Protein AF-A6J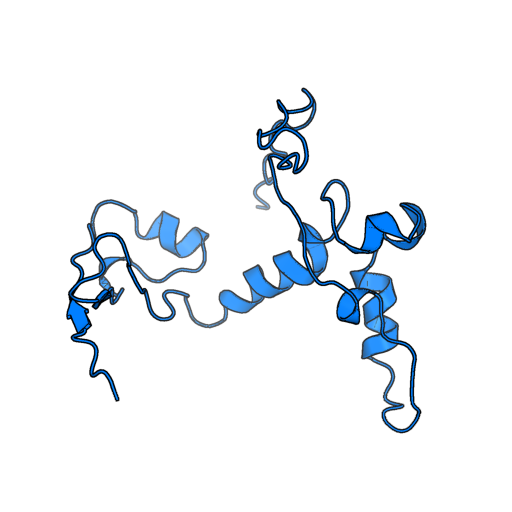EA7-F1 (afdb_monomer_lite)

Organism: Rattus norvegicus (NCBI:txid10116)

Sequence (144 aa):
MEDYIVVRFPLNVSSVTEHDTSRAGLQPVSKWQAYGLEGYPGFIFIPNPFLPGCQWHWIKQCLKLYSQKPNVCNLDKHMTKEETQGLWEQSKEFLRSKDKTKRRPRSLLERLRWVTLGYHYNWDSKSKSPLPVDFRVSEQKQVS

Secondary structure (DSSP, 8-state):
-----EEEPPP-TTSS-HHHHHHTTB--GGG---EEETT-TT--B----BPTTTHHHHHHIIIIITTSTTSEEGGGGTS-HHHHTTHHHHHHHHHH----SS-PPPPHHHH---EE-SS-EETTTTEEPPPPTT-S--------

Radius of gyration: 20.35 Å; chains: 1; bounding box: 51×42×51 Å

Structure (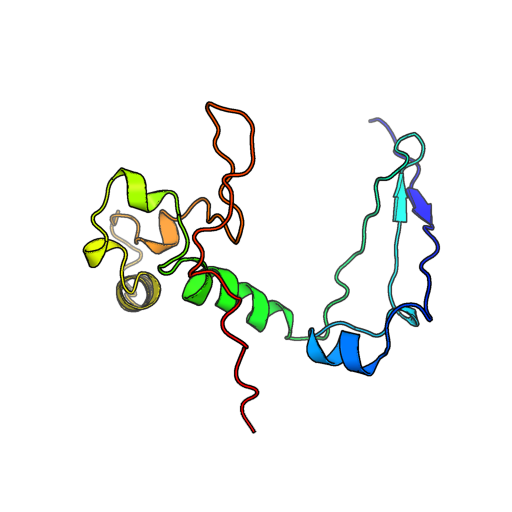mmCIF, N/CA/C/O backbone):
data_AF-A6JEA7-F1
#
_entry.id   AF-A6JEA7-F1
#
loop_
_atom_site.group_PDB
_atom_site.id
_atom_site.type_symbol
_atom_site.label_atom_id
_atom_site.label_alt_id
_atom_site.label_comp_id
_atom_site.label_asym_id
_atom_site.label_entity_id
_atom_site.label_seq_id
_atom_site.pdbx_PDB_ins_code
_atom_site.Cartn_x
_atom_site.Cartn_y
_atom_site.Cartn_z
_atom_site.occupancy
_atom_site.B_iso_or_equiv
_atom_site.auth_seq_id
_atom_site.auth_comp_id
_atom_site.auth_asym_id
_atom_site.auth_atom_id
_atom_site.pdbx_PDB_model_num
ATOM 1 N N . MET A 1 1 ? -15.173 3.128 -28.881 1.00 52.03 1 MET A N 1
ATOM 2 C CA . MET A 1 1 ? -14.302 2.634 -27.799 1.00 52.03 1 MET A CA 1
ATOM 3 C C . MET A 1 1 ? -12.923 3.125 -28.174 1.00 52.03 1 MET A C 1
ATOM 5 O O . MET A 1 1 ? -12.526 2.870 -29.300 1.00 52.03 1 MET A O 1
ATOM 9 N N . GLU A 1 2 ? -12.289 3.959 -27.354 1.00 70.50 2 GLU A N 1
ATOM 10 C CA . GLU A 1 2 ? -10.892 4.329 -27.601 1.00 70.50 2 GLU A CA 1
ATOM 11 C C . GLU A 1 2 ? -10.032 3.120 -27.242 1.00 70.50 2 GLU A C 1
ATOM 13 O O . GLU A 1 2 ? -10.024 2.684 -26.090 1.00 70.50 2 GLU A O 1
ATOM 18 N N . ASP A 1 3 ? -9.376 2.539 -28.243 1.00 81.69 3 ASP A N 1
ATOM 19 C CA . ASP A 1 3 ? -8.422 1.458 -28.037 1.00 81.69 3 ASP A CA 1
ATOM 20 C C . ASP A 1 3 ? -7.102 2.076 -27.573 1.00 81.69 3 ASP A C 1
ATOM 22 O O . ASP A 1 3 ? -6.408 2.758 -28.327 1.00 81.69 3 ASP A O 1
ATOM 26 N N . TYR A 1 4 ? -6.768 1.879 -26.299 1.00 84.75 4 TYR A N 1
ATOM 27 C CA . TYR A 1 4 ? -5.490 2.326 -25.758 1.00 84.75 4 TYR A CA 1
ATOM 28 C C . TYR A 1 4 ? -4.370 1.377 -26.186 1.00 84.75 4 TYR A C 1
ATOM 30 O O . TYR A 1 4 ? -4.460 0.162 -25.991 1.00 84.75 4 TYR A O 1
ATOM 38 N N . ILE A 1 5 ? -3.276 1.937 -26.703 1.00 93.50 5 ILE A N 1
ATOM 39 C CA . ILE A 1 5 ? -2.082 1.167 -27.055 1.00 93.50 5 ILE A CA 1
ATOM 40 C C . ILE A 1 5 ? -1.241 0.962 -25.791 1.00 93.50 5 ILE A C 1
ATOM 42 O O . ILE A 1 5 ? -0.700 1.902 -25.201 1.00 93.50 5 ILE A O 1
ATOM 46 N N . VAL A 1 6 ? -1.154 -0.297 -25.360 1.00 95.69 6 VAL A N 1
ATOM 47 C CA . VAL A 1 6 ? -0.359 -0.717 -24.202 1.00 95.69 6 VAL A CA 1
ATOM 48 C C . VAL A 1 6 ? 1.068 -1.010 -24.650 1.00 95.69 6 VAL A C 1
ATOM 50 O O . VAL A 1 6 ? 1.291 -1.848 -25.523 1.00 95.69 6 VAL A O 1
ATOM 53 N N . VAL A 1 7 ? 2.045 -0.366 -24.014 1.00 96.50 7 VAL A N 1
ATOM 54 C CA . VAL A 1 7 ? 3.472 -0.537 -24.325 1.00 96.50 7 VAL A CA 1
ATOM 55 C C . VAL A 1 7 ? 4.224 -1.157 -23.158 1.00 96.50 7 VAL A C 1
ATOM 57 O O . VAL A 1 7 ? 3.874 -0.964 -21.992 1.00 96.50 7 VAL A O 1
ATOM 60 N N . ARG A 1 8 ? 5.289 -1.909 -23.451 1.00 96.69 8 ARG A N 1
ATOM 61 C CA . ARG A 1 8 ? 6.144 -2.476 -22.408 1.00 96.69 8 ARG A CA 1
ATOM 62 C C . ARG A 1 8 ? 7.015 -1.391 -21.778 1.00 96.69 8 ARG A C 1
ATOM 64 O O . ARG A 1 8 ? 7.717 -0.684 -22.491 1.00 96.69 8 ARG A O 1
ATOM 71 N N . PHE A 1 9 ? 7.023 -1.312 -20.448 1.00 96.62 9 PHE A N 1
ATOM 72 C CA . PHE A 1 9 ? 7.894 -0.400 -19.711 1.00 96.62 9 PHE A CA 1
ATOM 73 C C . PHE A 1 9 ? 9.124 -1.151 -19.163 1.00 96.62 9 PHE A C 1
ATOM 75 O O . PHE A 1 9 ? 8.959 -2.111 -18.402 1.00 96.62 9 PHE A O 1
ATOM 82 N N . PRO A 1 10 ? 10.359 -0.766 -19.534 1.00 95.69 10 PRO A N 1
ATOM 83 C CA . PRO A 1 10 ? 11.568 -1.411 -19.033 1.00 95.69 10 PRO A CA 1
ATOM 84 C C . PRO A 1 10 ? 11.859 -0.987 -17.586 1.00 95.69 10 PRO A C 1
ATOM 86 O O . PRO A 1 10 ? 11.993 0.195 -17.282 1.00 95.69 10 PRO A O 1
ATOM 89 N N . LEU A 1 11 ? 11.982 -1.965 -16.686 1.00 95.44 11 LEU A N 1
ATOM 90 C CA . LEU A 1 11 ? 12.386 -1.741 -15.296 1.00 95.44 11 LEU A CA 1
ATOM 91 C C . LEU A 1 11 ? 13.900 -1.908 -15.136 1.00 95.44 11 LEU A C 1
ATOM 93 O O . LEU A 1 11 ? 14.519 -2.739 -15.801 1.00 95.44 11 LEU A O 1
ATOM 97 N N . ASN A 1 12 ? 14.487 -1.171 -14.192 1.00 94.38 12 ASN A N 1
ATOM 98 C CA . ASN A 1 12 ? 15.876 -1.374 -13.797 1.00 94.38 12 ASN A CA 1
ATOM 99 C C . ASN A 1 12 ? 15.979 -2.554 -12.815 1.00 94.38 12 ASN A C 1
ATOM 101 O O . ASN A 1 12 ? 15.786 -2.392 -11.609 1.00 94.38 12 ASN A O 1
ATOM 105 N N . VAL A 1 13 ? 16.284 -3.742 -13.339 1.00 92.06 13 VAL A N 1
ATOM 106 C CA . VAL A 1 13 ? 16.319 -5.001 -12.575 1.00 92.06 13 VAL A CA 1
ATOM 107 C C . VAL A 1 13 ? 17.370 -5.006 -11.459 1.00 92.06 13 VAL A C 1
ATOM 109 O O . VAL A 1 13 ? 17.144 -5.636 -10.432 1.00 92.06 13 VAL A O 1
ATOM 112 N N . SER A 1 14 ? 18.489 -4.293 -11.615 1.00 91.56 14 SER A N 1
ATOM 113 C CA . SER A 1 14 ? 19.563 -4.251 -10.612 1.00 91.56 14 SER A CA 1
ATOM 114 C C . SER A 1 14 ? 19.386 -3.152 -9.559 1.00 91.56 14 SER A C 1
ATOM 116 O O . SER A 1 14 ? 20.163 -3.095 -8.610 1.00 91.56 14 SER A O 1
ATOM 118 N N . SER A 1 15 ? 18.371 -2.290 -9.696 1.00 92.44 15 SER A N 1
ATOM 119 C CA . SER A 1 15 ? 18.147 -1.167 -8.770 1.00 92.44 15 SER A CA 1
ATOM 120 C C . SER A 1 15 ? 17.723 -1.581 -7.358 1.00 92.44 15 SER A C 1
ATOM 122 O O . SER A 1 15 ? 17.943 -0.824 -6.415 1.00 92.44 15 SER A O 1
ATOM 124 N N . VAL A 1 16 ? 17.121 -2.763 -7.202 1.00 93.81 16 VAL A N 1
ATOM 125 C CA . VAL A 1 16 ? 16.629 -3.280 -5.919 1.00 93.81 16 VAL A CA 1
ATOM 126 C C . VAL A 1 16 ? 17.086 -4.722 -5.766 1.00 93.81 16 VAL A C 1
ATOM 128 O O . VAL A 1 16 ? 16.915 -5.533 -6.675 1.00 93.81 16 VAL A O 1
ATOM 131 N N . THR A 1 17 ? 17.660 -5.051 -4.610 1.00 95.31 17 THR A N 1
ATOM 132 C CA . THR A 1 17 ? 18.152 -6.404 -4.338 1.00 95.31 17 THR A CA 1
ATOM 133 C C . THR A 1 17 ? 16.988 -7.375 -4.131 1.00 95.31 17 THR A C 1
ATOM 135 O O . THR A 1 17 ? 15.919 -6.999 -3.639 1.00 95.31 17 THR A O 1
ATOM 138 N N . GLU A 1 18 ? 17.193 -8.658 -4.445 1.00 94.25 18 GLU A N 1
ATOM 139 C CA . GLU A 1 18 ? 16.172 -9.681 -4.175 1.00 94.25 18 GLU A CA 1
ATOM 140 C C . GLU A 1 18 ? 15.828 -9.757 -2.681 1.00 94.25 18 GLU A C 1
ATOM 142 O O . GLU A 1 18 ? 14.661 -9.903 -2.314 1.00 94.25 18 GLU A O 1
ATOM 147 N N . HIS A 1 19 ? 16.826 -9.562 -1.817 1.00 94.94 19 HIS A N 1
ATOM 148 C CA . HIS A 1 19 ? 16.647 -9.499 -0.371 1.00 94.94 19 HIS A CA 1
ATOM 149 C C . HIS A 1 19 ? 15.653 -8.401 0.043 1.00 94.94 19 HIS A C 1
ATOM 151 O O . HIS A 1 19 ? 14.728 -8.668 0.813 1.00 94.94 19 HIS A O 1
ATOM 157 N N . ASP A 1 20 ? 15.778 -7.188 -0.500 1.00 95.56 20 ASP A N 1
ATOM 158 C CA . ASP A 1 20 ? 14.868 -6.085 -0.170 1.00 95.56 20 ASP A CA 1
ATOM 159 C C . ASP A 1 20 ? 13.459 -6.307 -0.723 1.00 95.56 20 ASP A C 1
ATOM 161 O O . ASP A 1 20 ? 12.478 -6.054 -0.018 1.00 95.56 20 ASP A O 1
ATOM 165 N N . THR A 1 21 ? 13.334 -6.862 -1.935 1.00 95.06 21 THR A N 1
ATOM 166 C CA . THR A 1 21 ? 12.016 -7.249 -2.467 1.00 95.06 21 THR A CA 1
ATOM 167 C C . THR A 1 21 ? 11.344 -8.302 -1.587 1.00 95.06 21 THR A C 1
ATOM 169 O O . THR A 1 21 ? 10.182 -8.138 -1.211 1.00 95.06 21 THR A O 1
ATOM 172 N N . SER A 1 22 ? 12.086 -9.325 -1.153 1.00 94.19 22 SER A N 1
ATOM 173 C CA . SER A 1 22 ? 11.576 -10.384 -0.282 1.00 94.19 22 SER A CA 1
ATOM 174 C C . SER A 1 22 ? 11.150 -9.844 1.083 1.00 94.19 22 SER A C 1
ATOM 176 O O . SER A 1 22 ? 10.094 -10.224 1.589 1.00 94.19 22 SER A O 1
ATOM 178 N N . ARG A 1 23 ? 11.911 -8.909 1.668 1.00 95.75 23 ARG A N 1
ATOM 179 C CA . ARG A 1 23 ? 11.545 -8.241 2.931 1.00 95.75 23 ARG A CA 1
ATOM 180 C C . ARG A 1 23 ? 10.224 -7.481 2.839 1.00 95.75 23 ARG A C 1
ATOM 182 O O . ARG A 1 23 ? 9.481 -7.444 3.816 1.00 95.75 23 ARG A O 1
ATOM 189 N N . ALA A 1 24 ? 9.911 -6.910 1.678 1.00 94.75 24 ALA A N 1
ATOM 190 C CA . ALA A 1 24 ? 8.633 -6.247 1.414 1.00 94.75 24 ALA A CA 1
ATOM 191 C C . ALA A 1 24 ? 7.509 -7.214 0.975 1.00 94.75 24 ALA A C 1
ATOM 193 O O . ALA A 1 24 ? 6.363 -6.793 0.783 1.00 94.75 24 ALA A O 1
ATOM 194 N N . GLY A 1 25 ? 7.805 -8.509 0.816 1.00 96.69 25 GLY A N 1
ATOM 195 C CA . GLY A 1 25 ? 6.856 -9.508 0.323 1.00 96.69 25 GLY A CA 1
ATOM 196 C C . GLY A 1 25 ? 6.592 -9.414 -1.183 1.00 96.69 25 GLY A C 1
ATOM 197 O O . GLY A 1 25 ? 5.487 -9.718 -1.637 1.00 96.69 25 GLY A O 1
ATOM 198 N N . LEU A 1 26 ? 7.577 -8.961 -1.956 1.00 97.56 26 LEU A N 1
ATOM 199 C CA . LEU A 1 26 ? 7.522 -8.780 -3.404 1.00 97.56 26 LEU A CA 1
ATOM 200 C C . LEU A 1 26 ? 8.379 -9.827 -4.125 1.00 97.56 26 LEU A C 1
ATOM 202 O O . LEU A 1 26 ? 9.364 -10.328 -3.586 1.00 97.56 26 LEU A O 1
ATOM 206 N N . GLN A 1 27 ? 8.003 -10.162 -5.357 1.00 97.56 27 GLN A N 1
ATOM 207 C CA . GLN A 1 27 ? 8.833 -10.965 -6.254 1.00 97.56 27 GLN A CA 1
ATOM 208 C C . GLN A 1 27 ? 10.103 -10.182 -6.644 1.00 97.56 27 GLN A C 1
ATOM 210 O O . GLN A 1 27 ? 10.073 -8.949 -6.621 1.00 97.56 27 GLN A O 1
ATOM 215 N N . PRO A 1 28 ? 11.187 -10.848 -7.077 1.00 96.88 28 PRO A N 1
ATOM 216 C CA . PRO A 1 28 ? 12.329 -10.168 -7.689 1.00 96.88 28 PRO A CA 1
ATOM 217 C C . PRO A 1 28 ? 11.903 -9.280 -8.865 1.00 96.88 28 PRO A C 1
ATOM 219 O O . PRO A 1 28 ? 11.061 -9.691 -9.669 1.00 96.88 28 PRO A O 1
ATOM 222 N N . VAL A 1 29 ? 12.514 -8.097 -9.008 1.00 97.00 29 VAL A N 1
ATOM 223 C CA . VAL A 1 29 ? 12.186 -7.125 -10.077 1.00 97.00 29 VAL A CA 1
ATOM 224 C C . VAL A 1 29 ? 12.330 -7.742 -11.474 1.00 97.00 29 VAL A C 1
ATOM 226 O O . VAL A 1 29 ? 11.573 -7.406 -12.381 1.00 97.00 29 VAL A O 1
ATOM 229 N N . SER A 1 30 ? 13.234 -8.713 -11.637 1.00 96.06 30 SER A N 1
ATOM 230 C CA . SER A 1 30 ? 13.422 -9.486 -12.875 1.00 96.06 30 SER A CA 1
ATOM 231 C C . SER A 1 30 ? 12.162 -10.223 -13.346 1.00 96.06 30 SER A C 1
ATOM 233 O O . SER A 1 30 ? 12.014 -10.478 -14.540 1.00 96.06 30 SER A O 1
ATOM 235 N N . LYS A 1 31 ? 11.242 -10.557 -12.433 1.00 96.75 31 LYS A N 1
ATOM 236 C CA . LYS A 1 31 ? 9.974 -11.236 -12.746 1.00 96.75 31 LYS A CA 1
ATOM 237 C C . LYS A 1 31 ? 8.834 -10.263 -13.033 1.00 96.75 31 LYS A C 1
ATOM 239 O O . LYS A 1 31 ? 7.806 -10.670 -13.579 1.00 96.75 31 LYS A O 1
ATOM 244 N N . TRP A 1 32 ? 8.992 -8.990 -12.676 1.00 97.44 32 TRP A N 1
ATOM 245 C CA . TRP A 1 32 ? 7.920 -8.012 -12.792 1.00 97.44 32 TRP A CA 1
ATOM 246 C C . TRP A 1 32 ? 7.613 -7.712 -14.250 1.00 97.44 32 TRP A C 1
ATOM 248 O O . TRP A 1 32 ? 8.477 -7.688 -15.127 1.00 97.44 32 TRP A O 1
ATOM 258 N N . GLN A 1 33 ? 6.337 -7.455 -14.493 1.00 97.12 33 GLN A N 1
ATOM 259 C CA . GLN A 1 33 ? 5.848 -6.996 -15.774 1.00 97.12 33 GLN A CA 1
ATOM 260 C C . GLN A 1 33 ? 5.392 -5.550 -15.587 1.00 97.12 33 GLN A C 1
ATOM 262 O O . GLN A 1 33 ? 4.539 -5.302 -14.748 1.00 97.12 33 GLN A O 1
ATOM 267 N N . ALA A 1 34 ? 5.973 -4.590 -16.303 1.00 97.94 34 ALA A N 1
ATOM 268 C CA . ALA A 1 34 ? 5.554 -3.193 -16.225 1.00 97.94 34 ALA A CA 1
ATOM 269 C C . ALA A 1 34 ? 5.101 -2.703 -17.595 1.00 97.94 34 ALA A C 1
ATOM 271 O O . ALA A 1 34 ? 5.679 -3.074 -18.620 1.00 97.94 34 ALA A O 1
ATOM 272 N N . TYR A 1 35 ? 4.064 -1.877 -17.602 1.00 97.81 35 TYR A N 1
ATOM 273 C CA . TYR A 1 35 ? 3.421 -1.388 -18.812 1.00 97.81 35 TYR A CA 1
ATOM 274 C C . TYR A 1 35 ? 3.170 0.113 -18.716 1.00 97.81 35 TYR A C 1
ATOM 276 O O . TYR A 1 35 ? 2.911 0.631 -17.632 1.00 97.81 35 TYR A O 1
ATOM 284 N N . GLY A 1 36 ? 3.236 0.794 -19.850 1.00 97.31 36 GLY A N 1
ATOM 285 C CA . GLY A 1 36 ? 2.784 2.170 -20.020 1.00 97.31 36 GLY A CA 1
ATOM 286 C C . GLY A 1 36 ? 1.624 2.234 -21.010 1.00 97.31 36 GLY A C 1
ATOM 287 O O . GLY A 1 36 ? 1.252 1.225 -21.616 1.00 97.31 36 GLY A O 1
ATOM 288 N N . LEU A 1 37 ? 1.080 3.432 -21.189 1.00 96.62 37 LEU A N 1
ATOM 289 C CA . LEU A 1 37 ? 0.080 3.723 -22.213 1.00 96.62 37 LEU A CA 1
ATOM 290 C C . LEU A 1 37 ? 0.640 4.774 -23.166 1.00 96.62 37 LEU A C 1
ATOM 292 O O . LEU A 1 37 ? 1.188 5.790 -22.725 1.00 96.62 37 LEU A O 1
ATOM 296 N N . GLU A 1 38 ? 0.510 4.533 -24.467 1.00 95.06 38 GLU A N 1
ATOM 297 C CA . GLU A 1 38 ? 0.870 5.531 -25.471 1.00 95.06 38 GLU A CA 1
ATOM 298 C C . GLU A 1 38 ? 0.020 6.797 -25.283 1.00 95.06 38 GLU A C 1
ATOM 300 O O . GLU A 1 38 ? -1.170 6.725 -24.986 1.00 95.06 38 GLU A O 1
ATOM 305 N N . GLY A 1 39 ? 0.654 7.969 -25.378 1.00 94.38 39 GLY A N 1
ATOM 306 C CA . GLY A 1 39 ? 0.019 9.256 -25.071 1.00 94.38 39 GLY A CA 1
ATOM 307 C C . GLY A 1 39 ? 0.007 9.647 -23.585 1.00 94.38 39 GLY A C 1
ATOM 308 O O . GLY A 1 39 ? -0.330 10.788 -23.277 1.00 94.38 39 GLY A O 1
ATOM 309 N N . TYR A 1 40 ? 0.440 8.771 -22.666 1.00 95.44 40 TYR A N 1
ATOM 310 C CA . TYR A 1 40 ? 0.463 9.035 -21.216 1.00 95.44 40 TYR A CA 1
ATOM 311 C C . TYR A 1 40 ? 1.868 8.854 -20.611 1.00 95.44 40 TYR A C 1
ATOM 313 O O . TYR A 1 40 ? 2.107 7.924 -19.831 1.00 95.44 40 TYR A O 1
ATOM 321 N N . PRO A 1 41 ? 2.832 9.733 -20.946 1.00 95.06 41 PRO A N 1
ATOM 322 C CA . PRO A 1 41 ? 4.178 9.651 -20.391 1.00 95.06 41 PRO A CA 1
ATOM 323 C C . PRO A 1 41 ? 4.151 9.801 -18.862 1.00 95.06 41 PRO A C 1
ATOM 325 O O . PRO A 1 41 ? 3.470 10.663 -18.312 1.00 95.06 41 PRO A O 1
ATOM 328 N N . GLY A 1 42 ? 4.908 8.947 -18.171 1.00 95.12 42 GLY A N 1
ATOM 329 C CA . GLY A 1 42 ? 4.967 8.907 -16.706 1.00 95.12 42 GLY A CA 1
ATOM 330 C C . GLY A 1 42 ? 3.937 7.984 -16.043 1.00 95.12 42 GLY A C 1
ATOM 331 O O . GLY A 1 42 ? 4.068 7.708 -14.851 1.00 95.12 42 GLY A O 1
ATOM 332 N N . PHE A 1 43 ? 2.958 7.451 -16.785 1.00 96.56 43 PHE A N 1
ATOM 333 C CA . PHE A 1 43 ? 2.076 6.399 -16.279 1.00 96.56 43 PHE A CA 1
ATOM 334 C C . PHE A 1 43 ? 2.758 5.028 -16.362 1.00 96.56 43 PHE A C 1
ATOM 336 O O . PHE A 1 43 ? 3.205 4.609 -17.430 1.00 96.56 43 PHE A O 1
ATOM 343 N N . ILE A 1 44 ? 2.810 4.318 -15.233 1.00 97.69 44 ILE A N 1
ATOM 344 C CA . ILE A 1 44 ? 3.368 2.967 -15.143 1.00 97.69 44 ILE A CA 1
ATOM 345 C C . ILE A 1 44 ? 2.373 2.084 -14.396 1.00 97.69 44 ILE A C 1
ATOM 347 O O . ILE A 1 44 ? 1.996 2.372 -13.259 1.00 97.69 44 ILE A O 1
ATOM 351 N N . PHE A 1 45 ? 1.987 0.978 -15.018 1.00 97.56 45 PHE A N 1
ATOM 352 C CA . PHE A 1 45 ? 1.164 -0.060 -14.423 1.00 97.56 45 PHE A CA 1
ATOM 353 C C . PHE A 1 45 ? 1.991 -1.323 -14.180 1.00 97.56 45 PHE A C 1
ATOM 355 O O . PHE A 1 45 ? 2.618 -1.855 -15.097 1.00 97.56 45 PHE A O 1
ATOM 362 N N . ILE A 1 46 ? 1.962 -1.821 -12.945 1.00 98.06 46 ILE A N 1
ATOM 363 C CA . ILE A 1 46 ? 2.642 -3.051 -12.529 1.00 98.06 46 ILE A CA 1
ATOM 364 C C . ILE A 1 46 ? 1.560 -4.012 -12.015 1.00 98.06 46 ILE A C 1
ATOM 366 O O . ILE A 1 46 ? 1.008 -3.773 -10.936 1.00 98.06 46 ILE A O 1
ATOM 370 N N . PRO A 1 47 ? 1.213 -5.084 -12.754 1.00 97.75 47 PRO A N 1
ATOM 371 C CA . PRO A 1 47 ? 0.335 -6.124 -12.245 1.00 97.75 47 PRO A CA 1
ATOM 372 C C . PRO A 1 47 ? 0.979 -6.802 -11.038 1.00 97.75 47 PRO A C 1
ATOM 374 O O . PRO A 1 47 ? 2.200 -6.899 -10.965 1.00 97.75 47 PRO A O 1
ATOM 377 N N . ASN A 1 48 ? 0.131 -7.282 -10.124 1.00 97.69 48 ASN A N 1
ATOM 378 C CA . ASN A 1 48 ? 0.478 -7.882 -8.833 1.00 97.69 48 ASN A CA 1
ATOM 379 C C . ASN A 1 48 ? 1.939 -8.391 -8.709 1.00 97.69 48 ASN A C 1
ATOM 381 O O . ASN A 1 48 ? 2.208 -9.542 -9.061 1.00 97.69 48 ASN A O 1
ATOM 385 N N . PRO A 1 49 ? 2.855 -7.575 -8.150 1.00 97.69 49 PRO A N 1
ATOM 386 C CA . PRO A 1 49 ? 4.248 -7.968 -7.953 1.00 97.69 49 PRO A CA 1
ATOM 387 C C . PRO A 1 49 ? 4.473 -8.711 -6.628 1.00 97.69 49 PRO A C 1
ATOM 389 O O . PRO A 1 49 ? 5.613 -9.009 -6.277 1.00 97.69 49 PRO A O 1
ATOM 392 N N . PHE A 1 50 ? 3.420 -8.976 -5.848 1.00 97.94 50 PHE A N 1
ATOM 393 C CA . PHE A 1 50 ? 3.555 -9.590 -4.532 1.00 97.94 50 PHE A CA 1
ATOM 394 C C . PHE A 1 50 ? 3.857 -11.085 -4.630 1.00 97.94 50 PHE A C 1
ATOM 396 O O . PHE A 1 50 ? 3.371 -11.804 -5.510 1.00 97.94 50 PHE A O 1
ATOM 403 N N . LEU A 1 51 ? 4.621 -11.576 -3.659 1.00 97.31 51 LEU A N 1
ATOM 404 C CA . LEU A 1 51 ? 4.711 -13.003 -3.391 1.00 97.31 51 LEU A CA 1
ATOM 405 C C . LEU A 1 51 ? 3.335 -13.535 -2.942 1.00 97.31 51 LEU A C 1
ATOM 407 O O . LEU A 1 51 ? 2.556 -12.801 -2.315 1.00 97.31 51 LEU A O 1
ATOM 411 N N . PRO A 1 52 ? 3.012 -14.807 -3.237 1.00 97.31 52 PRO A N 1
ATOM 412 C CA . PRO A 1 52 ? 1.761 -15.415 -2.800 1.00 97.31 52 PRO A CA 1
ATOM 413 C C . PRO A 1 52 ? 1.538 -15.250 -1.292 1.00 97.31 52 PRO A C 1
ATOM 415 O O . PRO A 1 52 ? 2.414 -15.534 -0.481 1.00 97.31 52 PRO A O 1
ATOM 418 N N . GLY A 1 53 ? 0.358 -14.758 -0.911 1.00 96.12 53 GLY A N 1
ATOM 419 C CA . GLY A 1 53 ? -0.021 -14.541 0.489 1.00 96.12 53 GLY A CA 1
ATOM 420 C C . GLY A 1 53 ? 0.500 -13.245 1.127 1.00 96.12 53 GLY A C 1
ATOM 421 O O . GLY A 1 53 ? -0.107 -12.772 2.088 1.00 96.12 53 GLY A O 1
ATOM 422 N N . CYS A 1 54 ? 1.534 -12.599 0.580 1.00 96.19 54 CYS A N 1
ATOM 423 C CA . CYS A 1 54 ? 2.120 -11.392 1.179 1.00 96.19 54 CYS A CA 1
ATOM 424 C C . CYS A 1 54 ? 1.199 -10.162 1.133 1.00 96.19 54 CYS A C 1
ATOM 426 O O . CYS A 1 54 ? 1.323 -9.278 1.978 1.00 96.19 54 CYS A O 1
ATOM 428 N N . GLN A 1 55 ? 0.211 -10.118 0.232 1.00 97.62 55 GLN A N 1
ATOM 429 C CA . GLN A 1 55 ? -0.803 -9.053 0.227 1.00 97.62 55 GLN A CA 1
ATOM 430 C C . GLN A 1 55 ? -1.594 -8.983 1.543 1.00 97.62 55 GLN A C 1
ATOM 432 O O . GLN A 1 55 ? -1.935 -7.891 1.999 1.00 97.62 55 GLN A O 1
ATOM 437 N N . TRP A 1 56 ? -1.844 -10.126 2.197 1.00 96.81 56 TRP A N 1
ATOM 438 C CA . TRP A 1 56 ? -2.580 -10.171 3.465 1.00 96.81 56 TRP A CA 1
ATOM 439 C C . TRP A 1 56 ? -1.879 -9.403 4.579 1.00 96.81 56 TRP A C 1
ATOM 441 O O . TRP A 1 56 ? -2.554 -8.829 5.435 1.00 96.81 56 TRP A O 1
ATOM 451 N N . HIS A 1 57 ? -0.543 -9.356 4.555 1.00 96.12 57 HIS A N 1
ATOM 452 C CA . HIS A 1 57 ? 0.222 -8.536 5.483 1.00 96.12 57 HIS A CA 1
ATOM 453 C C . HIS A 1 57 ? -0.185 -7.067 5.340 1.00 96.12 57 HIS A C 1
ATOM 455 O O . HIS A 1 57 ? -0.651 -6.466 6.305 1.00 96.12 57 HIS A O 1
ATOM 461 N N . TRP A 1 58 ? -0.087 -6.515 4.131 1.00 96.00 58 TRP A N 1
ATOM 462 C CA . TRP A 1 58 ? -0.381 -5.109 3.851 1.00 96.00 58 TRP A CA 1
ATOM 463 C C . TRP A 1 58 ? -1.853 -4.757 4.080 1.00 96.00 58 TRP A C 1
ATOM 465 O O . TRP A 1 58 ? -2.147 -3.738 4.700 1.00 96.00 58 TRP A O 1
ATOM 475 N N . ILE A 1 59 ? -2.779 -5.642 3.699 1.00 96.12 59 ILE A N 1
ATOM 476 C CA . ILE A 1 59 ? -4.212 -5.493 4.002 1.00 96.12 59 ILE A CA 1
ATOM 477 C C . ILE A 1 59 ? -4.432 -5.397 5.518 1.00 96.12 59 ILE A C 1
ATOM 479 O O . ILE A 1 59 ? -5.125 -4.496 5.997 1.00 96.12 59 ILE A O 1
ATOM 483 N N . LYS A 1 60 ? -3.813 -6.293 6.295 1.00 93.81 60 LYS A N 1
ATOM 484 C CA . LYS A 1 60 ? -3.900 -6.274 7.759 1.00 93.81 60 LYS A CA 1
ATOM 485 C C . LYS A 1 60 ? -3.302 -4.995 8.339 1.00 93.81 60 LYS A C 1
ATOM 487 O O . LYS A 1 60 ? -3.904 -4.440 9.255 1.00 93.81 60 LYS A O 1
ATOM 492 N N . GLN A 1 61 ? -2.169 -4.509 7.826 1.00 94.00 61 GLN A N 1
ATOM 493 C CA . GLN A 1 61 ? -1.596 -3.239 8.284 1.00 94.00 61 GLN A CA 1
ATOM 494 C C . GLN A 1 61 ? -2.566 -2.077 8.047 1.00 94.00 61 GLN A C 1
ATOM 496 O O . GLN A 1 61 ? -2.860 -1.345 8.990 1.00 94.00 61 GLN A O 1
ATOM 501 N N . CYS A 1 62 ? -3.144 -1.965 6.847 1.00 93.94 62 CYS A N 1
ATOM 502 C CA . CYS A 1 62 ? -4.102 -0.910 6.503 1.00 93.94 62 CYS A CA 1
ATOM 503 C C . CYS A 1 62 ? -5.340 -0.899 7.409 1.00 93.94 62 CYS A C 1
ATOM 505 O O . CYS A 1 62 ? -5.769 0.165 7.850 1.00 93.94 62 CYS A O 1
ATOM 507 N N . LEU A 1 63 ? -5.909 -2.073 7.695 1.00 91.88 63 LEU A N 1
ATOM 508 C CA . LEU A 1 63 ? -7.165 -2.186 8.446 1.00 91.88 63 LEU A CA 1
ATOM 509 C C . LEU A 1 63 ? -6.983 -2.191 9.965 1.00 91.88 63 LEU A C 1
ATOM 511 O O . LEU A 1 63 ? -7.903 -1.810 10.687 1.00 91.88 63 LEU A O 1
ATOM 515 N N . LYS A 1 64 ? -5.844 -2.689 10.461 1.00 91.06 64 LYS A N 1
ATOM 516 C CA . LYS A 1 64 ? -5.607 -2.860 11.898 1.00 91.06 64 LYS A CA 1
ATOM 517 C C . LYS A 1 64 ? -4.667 -1.817 12.474 1.00 91.06 64 LYS A C 1
ATOM 519 O O . LYS A 1 64 ? -4.959 -1.341 13.564 1.00 91.06 64 LYS A O 1
ATOM 524 N N . LEU A 1 65 ? -3.530 -1.546 11.831 1.00 91.06 65 LEU A N 1
ATOM 525 C CA . LEU A 1 65 ? -2.455 -0.735 12.412 1.00 91.06 65 LEU A CA 1
ATOM 526 C C . LEU A 1 65 ? -2.541 0.719 11.955 1.00 91.06 65 LEU A C 1
ATOM 528 O O . LEU A 1 65 ? -2.584 1.625 12.778 1.00 91.06 65 LEU A O 1
ATOM 532 N N . TYR A 1 66 ? -2.598 0.951 10.647 1.00 92.50 66 TYR A N 1
ATOM 533 C CA . TYR A 1 66 ? -2.547 2.294 10.074 1.00 92.50 66 TYR A CA 1
ATOM 534 C C . TYR A 1 66 ? -3.777 3.125 10.423 1.00 92.50 66 TYR A C 1
ATOM 536 O O . TYR A 1 66 ? -3.658 4.330 10.593 1.00 92.50 66 TYR A O 1
ATOM 544 N N . SER A 1 67 ? -4.930 2.494 10.630 1.00 89.88 67 SER A N 1
ATOM 545 C CA . SER A 1 67 ? -6.141 3.171 11.094 1.00 89.88 67 SER A CA 1
ATOM 546 C C . SER A 1 67 ? -6.095 3.626 12.559 1.00 89.88 67 SER A C 1
ATOM 548 O O . SER A 1 67 ? -7.042 4.265 13.007 1.00 89.88 67 SER A O 1
ATOM 550 N N . GLN A 1 68 ? -5.071 3.251 13.333 1.00 87.50 68 GLN A N 1
ATOM 551 C CA . GLN A 1 68 ? -4.946 3.633 14.741 1.00 87.50 68 GLN A CA 1
ATOM 552 C C . GLN A 1 68 ? -4.224 4.968 14.911 1.00 87.50 68 GLN A C 1
ATOM 554 O O . GLN A 1 68 ? -3.465 5.415 14.048 1.00 87.50 68 GLN A O 1
ATOM 559 N N . LYS A 1 69 ? -4.410 5.567 16.089 1.00 85.88 69 LYS A N 1
ATOM 560 C CA . LYS A 1 69 ? -3.610 6.706 16.537 1.00 85.88 69 LYS A CA 1
ATOM 561 C C . LYS A 1 69 ? -2.124 6.328 16.583 1.00 85.88 69 LYS A C 1
ATOM 563 O O . LYS A 1 69 ? -1.807 5.194 16.940 1.00 85.88 69 LYS A O 1
ATOM 568 N N . PRO A 1 70 ? -1.213 7.252 16.234 1.00 88.12 70 PRO A N 1
ATOM 569 C CA . PRO A 1 70 ? -1.423 8.691 16.014 1.00 88.12 70 PRO A CA 1
ATOM 570 C C . PRO A 1 70 ? -1.939 9.098 14.620 1.00 88.12 70 PRO A C 1
ATOM 572 O O . PRO A 1 70 ? -2.118 10.291 14.385 1.00 88.12 70 PRO A O 1
ATOM 575 N N . ASN A 1 71 ? -2.195 8.162 13.701 1.00 87.25 71 ASN A N 1
ATOM 576 C CA . ASN A 1 71 ? -2.666 8.519 12.362 1.00 87.25 71 ASN A CA 1
ATOM 577 C C . ASN A 1 71 ? -4.074 9.127 12.402 1.00 87.25 71 ASN A C 1
ATOM 579 O O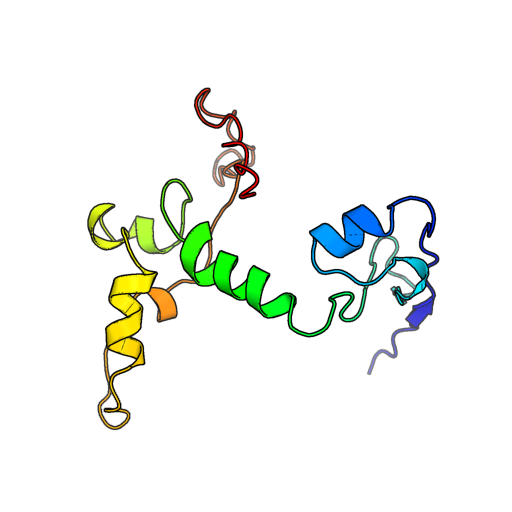 . ASN A 1 71 ? -4.901 8.795 13.258 1.00 87.25 71 ASN A O 1
ATOM 583 N N . VAL A 1 72 ? -4.336 10.016 11.444 1.00 86.38 72 VAL A N 1
ATOM 584 C CA . VAL A 1 72 ? -5.622 10.707 11.310 1.00 86.38 72 VAL A CA 1
ATOM 585 C C . VAL A 1 72 ? -6.479 9.989 10.276 1.00 86.38 72 VAL A C 1
ATOM 587 O O . VAL A 1 72 ? -6.004 9.645 9.191 1.00 86.38 72 VAL A O 1
ATOM 590 N N . CYS A 1 73 ? -7.749 9.778 10.598 1.00 89.19 73 CYS A N 1
ATOM 591 C CA . CYS A 1 73 ? -8.732 9.162 9.716 1.00 89.19 73 CYS A CA 1
ATOM 592 C C . CYS A 1 73 ? -10.046 9.951 9.691 1.00 89.19 73 CYS A C 1
ATOM 594 O O . CYS A 1 73 ? -10.274 10.863 10.486 1.00 89.19 73 CYS A O 1
ATOM 596 N N . ASN A 1 74 ? -10.956 9.584 8.788 1.00 90.06 74 ASN A N 1
ATOM 597 C CA . ASN A 1 74 ? -12.241 10.275 8.643 1.00 90.06 74 ASN A CA 1
ATOM 598 C C . ASN A 1 74 ? -13.147 10.209 9.881 1.00 90.06 74 ASN A C 1
ATOM 600 O O . ASN A 1 74 ? -14.031 11.052 10.024 1.00 90.06 74 ASN A O 1
ATOM 604 N N . LEU A 1 75 ? -12.966 9.206 10.741 1.00 90.00 75 LEU A N 1
ATOM 605 C CA . LEU A 1 75 ? -13.793 9.017 11.935 1.00 90.00 75 LEU A CA 1
ATOM 606 C C . LEU A 1 75 ? -13.486 10.063 13.013 1.00 90.00 75 LEU A C 1
ATOM 608 O O . LEU A 1 75 ? -14.381 10.452 13.755 1.00 90.00 75 LEU A O 1
ATOM 612 N N . ASP A 1 76 ? -12.271 10.608 13.007 1.00 86.88 76 ASP A N 1
ATOM 613 C CA . ASP A 1 76 ? -11.779 11.579 13.991 1.00 86.88 76 ASP A CA 1
ATOM 614 C C . ASP A 1 76 ? -12.541 12.907 13.983 1.00 86.88 76 ASP A C 1
ATOM 616 O O . ASP A 1 76 ? -12.474 13.670 14.940 1.00 86.88 76 ASP A O 1
ATOM 620 N N . LYS A 1 77 ? -13.262 13.201 12.896 1.00 83.75 77 LYS A N 1
ATOM 621 C CA . LYS A 1 77 ? -14.080 14.415 12.771 1.00 83.75 77 LYS A CA 1
ATOM 622 C C . LYS A 1 77 ? -15.362 14.370 13.600 1.00 83.75 77 LYS A C 1
ATOM 624 O O . LYS A 1 77 ? -15.948 15.415 13.859 1.00 83.75 77 LYS A O 1
ATOM 629 N N . HIS A 1 78 ? -15.835 13.173 13.939 1.00 79.38 78 HIS A N 1
ATOM 630 C CA . HIS A 1 78 ? -17.160 12.967 14.528 1.00 79.38 78 HIS A CA 1
ATOM 631 C C . HIS A 1 78 ? -17.143 12.040 15.747 1.00 79.38 78 HIS A C 1
ATOM 633 O O . HIS A 1 78 ? -18.207 11.727 16.269 1.00 79.38 78 HIS A O 1
ATOM 639 N N . MET A 1 79 ? -15.966 11.567 16.158 1.00 84.06 79 MET A N 1
ATOM 640 C CA . MET A 1 79 ? -15.777 10.633 17.264 1.00 84.06 79 MET A CA 1
ATOM 641 C C . MET A 1 79 ? -14.614 11.093 18.129 1.00 84.06 79 MET A C 1
ATOM 643 O O . MET A 1 79 ? -13.666 11.708 17.629 1.00 84.06 79 MET A O 1
ATOM 647 N N . THR A 1 80 ? -14.661 10.771 19.416 1.00 80.38 80 THR A N 1
ATOM 648 C CA . THR A 1 80 ? -13.550 11.063 20.320 1.00 80.38 80 THR A CA 1
ATOM 649 C C . THR A 1 80 ? -12.360 10.133 20.055 1.00 80.38 80 THR A C 1
ATOM 651 O O . THR A 1 80 ? -12.439 9.130 19.329 1.00 80.38 80 THR A O 1
ATOM 654 N N . LYS A 1 81 ? -11.198 10.468 20.628 1.00 75.25 81 LYS A N 1
ATOM 655 C CA . LYS A 1 81 ? -9.998 9.625 20.500 1.00 75.25 81 LYS A CA 1
ATOM 656 C C . LYS A 1 81 ? -10.208 8.262 21.155 1.00 75.25 81 LYS A C 1
ATOM 658 O O . LYS A 1 81 ? -9.704 7.267 20.651 1.00 75.25 81 LYS A O 1
ATOM 663 N N . GLU A 1 82 ? -10.979 8.216 22.230 1.00 75.00 82 GLU A N 1
ATOM 664 C CA . GLU A 1 82 ? -11.296 7.015 22.997 1.00 75.00 82 GLU A CA 1
ATOM 665 C C . GLU A 1 82 ? -12.205 6.080 22.191 1.00 75.00 82 GLU A C 1
ATOM 667 O O . GLU A 1 82 ? -11.963 4.877 22.146 1.00 75.00 82 GLU A O 1
ATOM 672 N N . GLU A 1 83 ? -13.190 6.631 21.476 1.00 73.81 83 GLU A N 1
ATOM 673 C CA . GLU A 1 83 ? -14.089 5.864 20.604 1.00 73.81 83 GLU A CA 1
ATOM 674 C C . GLU A 1 83 ? -13.363 5.276 19.386 1.00 73.81 83 GLU A C 1
ATOM 676 O O . GLU A 1 83 ? -13.667 4.167 18.943 1.00 73.81 83 GLU A O 1
ATOM 681 N N . THR A 1 84 ? -12.377 6.000 18.851 1.00 74.25 84 THR A N 1
ATOM 682 C CA . THR A 1 84 ? -11.570 5.553 17.701 1.00 74.25 84 THR A CA 1
ATOM 683 C C . THR A 1 84 ? -10.396 4.653 18.098 1.00 74.25 84 THR A C 1
ATOM 685 O O . THR A 1 84 ? -9.821 3.967 17.242 1.00 74.25 84 THR A O 1
ATOM 688 N N . GLN A 1 85 ? -10.063 4.581 19.389 1.00 74.19 85 GLN A N 1
ATOM 689 C CA . GLN A 1 85 ? -9.026 3.697 19.907 1.00 74.19 85 GLN A CA 1
ATOM 690 C C . GLN A 1 85 ? -9.482 2.232 19.825 1.00 74.19 85 GLN A C 1
ATOM 692 O O . GLN A 1 85 ? -10.560 1.851 20.273 1.00 74.19 85 GLN A O 1
ATOM 697 N N . GLY A 1 86 ? -8.649 1.367 19.241 1.00 76.00 86 GLY A N 1
ATOM 698 C CA . GLY A 1 86 ? -8.978 -0.060 19.139 1.00 76.00 86 GLY A CA 1
ATOM 699 C C . GLY A 1 86 ? -10.089 -0.386 18.131 1.00 76.00 86 GLY A C 1
ATOM 700 O O . GLY A 1 86 ? -10.763 -1.404 18.282 1.00 76.00 86 GLY A O 1
ATOM 701 N N . LEU A 1 87 ? -10.246 0.423 17.074 1.00 82.75 87 LEU A N 1
ATOM 702 C CA . LEU A 1 87 ? -11.211 0.243 15.973 1.00 82.75 87 LEU A CA 1
ATOM 703 C C . LEU A 1 87 ? -11.340 -1.211 15.486 1.00 82.75 87 LEU A C 1
ATOM 705 O O . LEU A 1 87 ? -12.447 -1.716 15.280 1.00 82.75 87 LEU A O 1
ATOM 709 N N . TRP A 1 88 ? -10.205 -1.896 15.321 1.00 84.44 88 TRP A N 1
ATOM 710 C CA . TRP A 1 88 ? -10.161 -3.298 14.905 1.00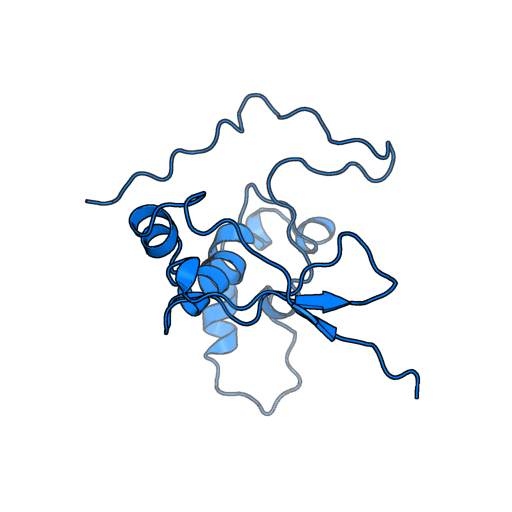 84.44 88 TRP A CA 1
ATOM 711 C C . TRP A 1 88 ? -10.785 -4.242 15.938 1.00 84.44 88 TRP A C 1
ATOM 713 O O . TRP A 1 88 ? -11.556 -5.126 15.576 1.00 84.44 88 TRP A O 1
ATOM 723 N N . GLU A 1 89 ? -10.470 -4.063 17.220 1.00 84.69 89 GLU A N 1
ATOM 724 C CA . GLU A 1 89 ? -10.983 -4.898 18.311 1.00 84.69 89 GLU A CA 1
ATOM 725 C C . GLU A 1 89 ? -12.496 -4.735 18.460 1.00 84.69 89 GLU A C 1
ATOM 727 O O . GLU A 1 89 ? -13.217 -5.732 18.464 1.00 84.69 89 GLU A O 1
ATOM 732 N N . GLN A 1 90 ? -12.980 -3.490 18.438 1.00 79.62 90 GLN A N 1
ATOM 733 C CA . GLN A 1 90 ? -14.411 -3.181 18.473 1.00 79.62 90 GLN A CA 1
ATOM 734 C C . GLN A 1 90 ? -15.157 -3.768 17.263 1.00 79.62 90 GLN A C 1
ATOM 736 O O . GLN A 1 90 ? -16.272 -4.276 17.382 1.00 79.62 90 GLN A O 1
ATOM 741 N N . SER A 1 91 ? -14.529 -3.744 16.082 1.00 84.62 91 SER A N 1
ATOM 742 C CA . SER A 1 91 ? -15.146 -4.258 14.855 1.00 84.62 91 SER A CA 1
ATOM 743 C C . SER A 1 91 ? -15.083 -5.784 14.745 1.00 84.62 91 SER A C 1
ATOM 745 O O . SER A 1 91 ? -15.946 -6.371 14.098 1.00 84.62 91 SER A O 1
ATOM 747 N N . LYS A 1 92 ? -14.109 -6.462 15.372 1.00 83.81 92 LYS A N 1
ATOM 748 C CA . LYS A 1 92 ? -13.978 -7.931 15.306 1.00 83.81 92 LYS A CA 1
ATOM 749 C C . LYS A 1 92 ? -15.218 -8.644 15.822 1.00 83.81 92 LYS A C 1
ATOM 751 O O . LYS A 1 92 ? -15.685 -9.572 15.168 1.00 83.81 92 LYS A O 1
ATOM 756 N N . GLU A 1 93 ? -15.733 -8.223 16.972 1.00 78.12 93 GLU A N 1
ATOM 757 C CA . GLU A 1 93 ? -16.917 -8.849 17.566 1.00 78.12 93 GLU A CA 1
ATOM 758 C C . GLU A 1 93 ? -18.151 -8.611 16.690 1.00 78.12 93 GLU A C 1
ATOM 760 O O . GLU A 1 93 ? -18.898 -9.533 16.359 1.00 78.12 93 GLU A O 1
ATOM 765 N N . PHE A 1 94 ? -18.276 -7.388 16.173 1.00 76.56 94 PHE A N 1
ATOM 766 C CA . PHE A 1 94 ? -19.347 -7.009 15.259 1.00 76.56 94 PHE A CA 1
ATOM 767 C C . PHE A 1 94 ? -19.338 -7.811 13.943 1.00 76.56 94 PHE A C 1
ATOM 769 O O . PHE A 1 94 ? -20.389 -8.194 13.419 1.00 76.56 94 PHE A O 1
ATOM 776 N N . LEU A 1 95 ? -18.148 -8.101 13.408 1.00 71.31 95 LEU A N 1
ATOM 777 C CA . LEU A 1 95 ? -17.959 -8.887 12.185 1.00 71.31 95 LEU A CA 1
ATOM 778 C C . LEU A 1 95 ? -18.133 -10.397 12.405 1.00 71.31 95 LEU A C 1
ATOM 780 O O . LEU A 1 95 ? -18.496 -11.101 11.464 1.00 71.31 95 LEU A O 1
ATOM 784 N N . ARG A 1 96 ? -17.894 -10.901 13.621 1.00 76.19 96 ARG A N 1
ATOM 785 C CA . ARG A 1 96 ? -18.083 -12.317 13.984 1.00 76.19 96 ARG A CA 1
ATOM 786 C C . ARG A 1 96 ? -19.543 -12.692 14.212 1.00 76.19 96 ARG A C 1
ATOM 788 O O . ARG A 1 96 ? -19.892 -13.861 14.042 1.00 76.19 96 ARG A O 1
ATOM 795 N N . SER A 1 97 ? -20.388 -11.726 14.570 1.00 72.94 97 SER A N 1
ATOM 796 C CA . SER A 1 97 ? -21.822 -11.958 14.734 1.00 72.94 97 SER A CA 1
ATOM 797 C C . SER A 1 97 ? -22.448 -12.506 13.443 1.00 72.94 97 SER A C 1
ATOM 799 O O . SER A 1 97 ? -22.350 -11.900 12.374 1.00 72.94 97 SER A O 1
ATOM 801 N N . LYS A 1 98 ? -23.099 -13.674 13.550 1.00 66.06 98 LYS A N 1
ATOM 802 C CA . LYS A 1 98 ? -23.760 -14.377 12.436 1.00 66.06 98 LYS A CA 1
ATOM 803 C C . LYS A 1 98 ? -25.131 -13.801 12.071 1.00 66.06 98 LYS A C 1
ATOM 805 O O . LYS A 1 98 ? -25.739 -14.280 11.114 1.00 66.06 98 LYS A O 1
ATOM 810 N N . ASP A 1 99 ? -25.614 -12.796 12.799 1.00 68.25 99 ASP A N 1
ATOM 811 C CA . ASP A 1 99 ? -26.917 -12.181 12.545 1.00 68.25 99 ASP A CA 1
ATOM 812 C C . ASP A 1 99 ? -26.838 -11.268 11.306 1.00 68.25 99 ASP A C 1
ATOM 814 O O . ASP A 1 99 ? -26.587 -10.063 11.379 1.00 68.25 99 ASP A O 1
ATOM 818 N N . LYS A 1 100 ? -26.968 -11.890 10.128 1.00 58.28 100 LYS A N 1
ATOM 819 C CA . LYS A 1 100 ? -26.971 -11.239 8.805 1.00 58.28 100 LYS A CA 1
ATOM 820 C C . LYS A 1 100 ? -28.351 -10.698 8.416 1.00 58.28 100 LYS A C 1
ATOM 822 O O . LYS A 1 100 ? -28.484 -10.051 7.382 1.00 58.28 100 LYS A O 1
ATOM 827 N N . THR A 1 101 ? -29.372 -10.999 9.216 1.00 57.69 101 THR A N 1
ATOM 828 C CA . THR A 1 101 ? -30.791 -10.845 8.870 1.00 57.69 101 THR A CA 1
ATOM 829 C C . THR A 1 101 ? -31.415 -9.527 9.317 1.00 57.69 101 THR A C 1
ATOM 831 O O . THR A 1 101 ? -32.456 -9.143 8.789 1.00 57.69 101 THR A O 1
ATOM 834 N N . LYS A 1 102 ? -30.789 -8.786 10.238 1.00 61.59 102 LYS A N 1
ATOM 835 C CA . LYS A 1 102 ? -31.275 -7.469 10.674 1.00 61.59 102 LYS A CA 1
ATOM 836 C C . LYS A 1 102 ? -30.462 -6.340 10.050 1.00 61.59 102 LYS A C 1
ATOM 838 O O . LYS A 1 102 ? -29.236 -6.396 9.979 1.00 61.59 102 LYS A O 1
ATOM 843 N N . ARG A 1 103 ? -31.158 -5.277 9.630 1.00 69.31 103 ARG A N 1
ATOM 844 C CA . ARG A 1 103 ? -30.568 -3.992 9.224 1.00 69.31 103 ARG A CA 1
ATOM 845 C C . ARG A 1 103 ? -29.779 -3.444 10.421 1.00 69.31 103 ARG A C 1
ATOM 847 O O . ARG A 1 103 ? -30.357 -2.864 11.333 1.00 69.31 103 ARG A O 1
ATOM 854 N N . ARG A 1 104 ? -28.474 -3.714 10.460 1.00 72.50 104 ARG A N 1
ATOM 855 C CA . ARG A 1 104 ? -27.596 -3.351 11.579 1.00 72.50 104 ARG A CA 1
ATOM 856 C C . ARG A 1 104 ? -26.828 -2.061 11.278 1.00 72.50 104 ARG A C 1
ATOM 858 O O . ARG A 1 104 ? -26.547 -1.790 10.105 1.00 72.50 104 ARG A O 1
ATOM 865 N N . PRO A 1 105 ? -26.479 -1.261 12.300 1.00 80.81 105 PRO A N 1
ATOM 866 C CA . PRO A 1 105 ? -25.582 -0.127 12.108 1.00 80.81 105 PRO A CA 1
ATOM 867 C C . PRO A 1 105 ? -24.223 -0.618 11.593 1.00 80.81 105 PRO A C 1
ATOM 869 O O . PRO A 1 105 ? -23.802 -1.727 11.896 1.00 80.81 105 PRO A O 1
ATOM 872 N N . ARG A 1 106 ? -23.529 0.189 10.789 1.00 84.25 106 ARG A N 1
ATOM 873 C CA . ARG A 1 106 ? -22.187 -0.170 10.303 1.00 84.25 106 ARG A CA 1
ATOM 874 C C . ARG A 1 106 ? -21.172 -0.101 11.446 1.00 84.25 106 ARG A C 1
ATOM 876 O O . ARG A 1 106 ? -21.164 0.886 12.185 1.00 84.25 106 ARG A O 1
ATOM 883 N N . SER A 1 107 ? -20.290 -1.092 11.539 1.00 86.50 107 SER A N 1
ATOM 884 C CA . SER A 1 107 ? -19.113 -1.067 12.417 1.00 86.50 107 SER A CA 1
ATOM 885 C C . SER A 1 107 ? -18.180 0.097 12.076 1.00 86.50 107 SER A C 1
ATOM 887 O O . SER A 1 107 ? -18.242 0.673 10.985 1.00 86.50 107 SER A O 1
ATOM 889 N N . LEU A 1 108 ? -17.271 0.428 12.994 1.00 87.25 108 LEU A N 1
ATOM 890 C CA . LEU A 1 108 ? -16.270 1.469 12.760 1.00 87.25 108 LEU A CA 1
ATOM 891 C C . LEU A 1 108 ? -15.395 1.154 11.541 1.00 87.25 108 LEU A C 1
ATOM 893 O O . LEU A 1 108 ? -15.176 2.034 10.710 1.00 87.25 108 LEU A O 1
ATOM 897 N N . LEU A 1 109 ? -14.979 -0.106 11.369 1.00 89.50 109 LEU A N 1
ATOM 898 C CA . LEU A 1 109 ? -14.213 -0.527 10.194 1.00 89.50 109 LEU A CA 1
ATOM 899 C C . LEU A 1 109 ? -15.010 -0.372 8.888 1.00 89.50 109 LEU A C 1
ATOM 901 O O . LEU A 1 109 ? -14.464 0.097 7.896 1.00 89.50 109 LEU A O 1
ATOM 905 N N . GLU A 1 110 ? -16.315 -0.663 8.888 1.00 89.44 110 GLU A N 1
ATOM 906 C CA . GLU A 1 110 ? -17.194 -0.451 7.720 1.00 89.44 110 GLU A CA 1
ATOM 907 C C . GLU A 1 110 ? -17.445 1.042 7.414 1.00 89.44 110 GLU A C 1
ATOM 909 O O . GLU A 1 110 ? -17.835 1.400 6.294 1.00 89.44 110 GLU A O 1
ATOM 914 N N . ARG A 1 111 ? -17.241 1.929 8.397 1.00 90.75 111 ARG A N 1
ATOM 915 C CA . ARG A 1 111 ? -17.349 3.395 8.271 1.00 90.75 111 ARG A CA 1
ATOM 916 C C . ARG A 1 111 ? -16.018 4.075 7.927 1.00 90.75 111 ARG A C 1
ATOM 918 O O . ARG A 1 111 ? -16.034 5.259 7.580 1.00 90.75 111 ARG A O 1
ATOM 925 N N . LEU A 1 112 ? -14.895 3.361 7.987 1.00 91.94 112 LEU A N 1
ATOM 926 C CA . LEU A 1 112 ? -13.587 3.876 7.585 1.00 91.94 112 LEU A CA 1
ATOM 927 C C . LEU A 1 112 ? -13.578 4.161 6.073 1.00 91.94 112 LEU A C 1
ATOM 929 O O . LEU A 1 112 ? -14.119 3.394 5.270 1.00 91.94 112 LEU A O 1
ATOM 933 N N . ARG A 1 113 ? -13.021 5.307 5.679 1.00 93.56 113 ARG A N 1
ATOM 934 C CA . ARG A 1 113 ? -12.968 5.777 4.282 1.00 93.56 113 ARG A CA 1
ATOM 935 C C . ARG A 1 113 ? -11.578 6.215 3.863 1.00 93.56 113 ARG A C 1
ATOM 937 O O . ARG A 1 113 ? -11.185 5.935 2.739 1.00 93.56 113 ARG A O 1
ATOM 944 N N . TRP A 1 114 ? -10.844 6.879 4.750 1.00 92.06 114 TRP A N 1
ATOM 945 C CA . TRP A 1 114 ? -9.472 7.294 4.488 1.00 92.06 114 TRP A CA 1
ATOM 946 C C . TRP A 1 114 ? -8.670 7.368 5.783 1.00 92.06 114 TRP A C 1
ATOM 948 O O . TRP A 1 114 ? -9.223 7.581 6.863 1.00 92.06 114 TRP A O 1
ATOM 958 N N . VAL A 1 115 ? -7.359 7.213 5.634 1.00 91.06 115 VAL A N 1
ATOM 959 C CA . VAL A 1 115 ? -6.337 7.389 6.666 1.00 91.06 115 VAL A CA 1
ATOM 960 C C . VAL A 1 115 ? -5.197 8.178 6.027 1.00 91.06 115 VAL A C 1
ATOM 962 O O . VAL A 1 115 ? -4.813 7.887 4.896 1.00 91.06 115 VAL A O 1
ATOM 965 N N . THR A 1 116 ? -4.656 9.167 6.730 1.00 88.75 116 THR A N 1
ATOM 966 C CA . THR A 1 116 ? -3.446 9.888 6.313 1.00 88.75 116 THR A CA 1
ATOM 967 C C . THR A 1 116 ? -2.246 9.399 7.114 1.00 88.75 116 THR A C 1
ATOM 969 O O . THR A 1 116 ? -2.325 9.346 8.343 1.00 88.75 116 THR A O 1
ATOM 972 N N . LEU A 1 117 ? -1.148 9.085 6.424 1.00 88.06 117 LEU A N 1
ATOM 973 C CA . LEU A 1 117 ? 0.123 8.661 7.012 1.00 88.06 117 LEU A CA 1
ATOM 974 C C . LEU A 1 117 ? 1.204 9.716 6.756 1.00 88.06 117 LEU A C 1
ATOM 976 O O . LEU A 1 117 ? 1.257 10.298 5.672 1.00 88.06 117 LEU A O 1
ATOM 980 N N . GLY A 1 118 ? 2.091 9.920 7.731 1.00 84.75 118 GLY A N 1
ATOM 981 C CA . GLY A 1 118 ? 3.199 10.868 7.619 1.00 84.75 118 GLY A CA 1
ATOM 982 C C . GLY A 1 118 ? 2.731 12.324 7.615 1.00 84.75 118 GLY A C 1
ATOM 983 O O . GLY A 1 118 ? 1.955 12.737 8.472 1.00 84.75 118 GLY A O 1
ATOM 984 N N . TYR A 1 119 ? 3.224 13.115 6.661 1.00 77.44 119 TYR A N 1
ATOM 985 C CA . TYR A 1 119 ? 2.899 14.537 6.568 1.00 77.44 119 TYR A CA 1
ATOM 986 C C . TYR A 1 119 ? 1.413 14.760 6.289 1.00 77.44 119 TYR A C 1
ATOM 988 O O . TYR A 1 119 ? 0.914 14.449 5.205 1.00 77.44 119 TYR A O 1
ATOM 996 N N . HIS A 1 120 ? 0.720 15.375 7.243 1.00 69.44 120 HIS A N 1
ATOM 997 C CA . HIS A 1 120 ? -0.658 15.785 7.039 1.00 69.44 120 HIS A CA 1
ATOM 998 C C . HIS A 1 120 ? -0.699 16.952 6.052 1.00 69.44 120 HIS A C 1
ATOM 1000 O O . HIS A 1 120 ? -0.089 18.003 6.263 1.00 69.44 120 HIS A O 1
ATOM 1006 N N . TYR A 1 121 ? -1.405 16.737 4.946 1.00 65.31 121 TYR A N 1
ATOM 1007 C CA . TYR A 1 121 ? -1.698 17.796 3.999 1.00 65.31 121 TYR A CA 1
ATOM 1008 C C . TYR A 1 121 ? -2.727 18.736 4.621 1.00 65.31 121 TYR A C 1
ATOM 1010 O O . TYR A 1 121 ? -3.831 18.308 4.972 1.00 65.31 121 TYR A O 1
ATOM 1018 N N . ASN A 1 122 ? -2.359 20.004 4.772 1.00 66.56 122 ASN A N 1
ATOM 1019 C CA . ASN A 1 122 ? -3.298 21.035 5.167 1.00 66.56 122 ASN A CA 1
ATOM 1020 C C . ASN A 1 122 ? -4.052 21.500 3.913 1.00 66.56 122 ASN A C 1
ATOM 1022 O O . ASN A 1 122 ? -3.470 22.093 3.002 1.00 66.56 122 ASN A O 1
ATOM 1026 N N . TRP A 1 123 ? -5.350 21.194 3.868 1.00 66.56 123 TRP A N 1
ATOM 1027 C CA . TRP A 1 123 ? -6.218 21.514 2.736 1.00 66.56 123 TRP A CA 1
ATOM 1028 C C . TRP A 1 123 ? -6.457 23.021 2.560 1.00 66.56 123 TRP A C 1
ATOM 1030 O O . TRP A 1 123 ? -6.686 23.446 1.429 1.00 66.56 123 TRP A O 1
ATOM 1040 N N . ASP A 1 124 ? -6.338 23.822 3.624 1.00 70.69 124 ASP A N 1
ATOM 1041 C CA . ASP A 1 124 ? -6.555 25.274 3.585 1.00 70.69 124 ASP A CA 1
ATOM 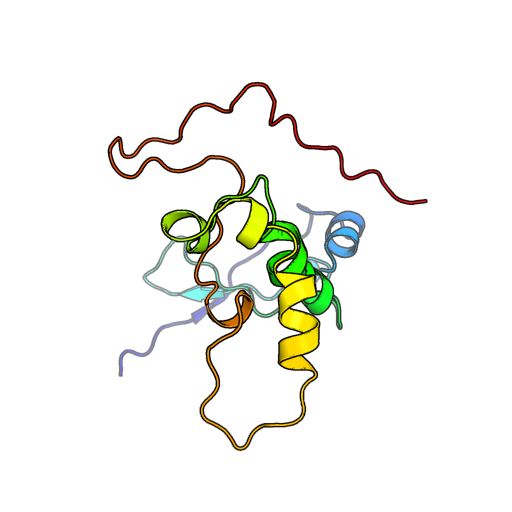1042 C C . ASP A 1 124 ? -5.331 26.001 3.016 1.00 70.69 124 ASP A C 1
ATOM 1044 O O . ASP A 1 124 ? -5.442 26.828 2.113 1.00 70.69 124 ASP A O 1
ATOM 1048 N N . SER A 1 125 ? -4.134 25.651 3.499 1.00 76.69 125 SER A N 1
ATOM 1049 C CA . SER A 1 125 ? -2.878 26.271 3.053 1.00 76.69 125 SER A CA 1
ATOM 1050 C C . SER A 1 125 ? -2.285 25.627 1.800 1.00 76.69 125 SER A C 1
ATOM 1052 O O . SER A 1 125 ? -1.281 26.111 1.275 1.00 76.69 125 SER A O 1
ATOM 1054 N N . LYS A 1 126 ? -2.858 24.506 1.340 1.00 76.44 126 LYS A N 1
ATOM 1055 C CA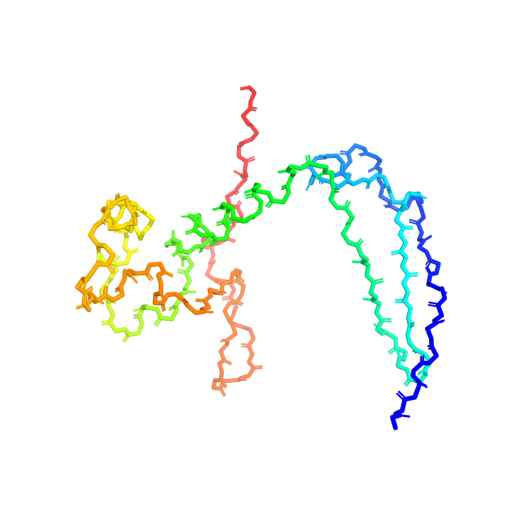 . LYS A 1 126 ? -2.328 23.650 0.266 1.00 76.44 126 LYS A CA 1
ATOM 1056 C C . LYS A 1 126 ? -0.862 23.242 0.467 1.00 76.44 126 LYS A C 1
ATOM 1058 O O . LYS A 1 126 ? -0.156 22.950 -0.500 1.00 76.44 126 LYS A O 1
ATOM 1063 N N . SER A 1 127 ? -0.400 23.197 1.714 1.00 72.75 127 SER A N 1
ATOM 1064 C CA . SER A 1 127 ? 0.982 22.888 2.079 1.00 72.75 127 SER A CA 1
ATOM 1065 C C . SER A 1 127 ? 1.059 21.662 2.988 1.00 72.75 127 SER A C 1
ATOM 1067 O O . SER A 1 127 ? 0.092 21.269 3.644 1.00 72.75 127 SER A O 1
ATOM 1069 N N . LYS A 1 128 ? 2.227 21.013 3.006 1.00 67.81 128 LYS A N 1
ATOM 1070 C CA . LYS A 1 128 ? 2.513 19.958 3.983 1.00 67.81 128 LYS A CA 1
ATOM 1071 C C . LYS A 1 128 ? 2.895 20.629 5.301 1.00 67.81 128 LYS A C 1
ATOM 1073 O O . LYS A 1 128 ? 3.814 21.447 5.308 1.00 67.81 128 LYS A O 1
ATOM 1078 N N . SER A 1 129 ? 2.213 20.296 6.394 1.00 61.03 129 SER A N 1
ATOM 1079 C CA . SER A 1 129 ? 2.590 20.791 7.723 1.00 61.03 129 SER A CA 1
ATOM 1080 C C . SER A 1 129 ? 4.011 20.321 8.068 1.00 61.03 129 SER A C 1
ATOM 1082 O O . SER A 1 129 ? 4.315 19.156 7.810 1.00 61.03 129 SER A O 1
ATOM 1084 N N . PRO A 1 130 ? 4.894 21.158 8.640 1.00 54.84 130 PRO A N 1
ATOM 1085 C CA . PRO A 1 130 ? 6.178 20.679 9.150 1.00 54.84 130 PRO A CA 1
ATOM 1086 C C . PRO A 1 130 ? 5.943 19.604 10.228 1.00 54.84 130 PRO A C 1
ATOM 1088 O O . PRO A 1 130 ? 4.963 19.683 10.970 1.00 54.84 130 PRO A O 1
ATOM 1091 N N . LEU A 1 131 ? 6.798 18.570 10.281 1.00 50.38 131 LEU A N 1
ATOM 1092 C CA . LEU A 1 131 ? 6.657 17.484 11.264 1.00 50.38 131 LEU A CA 1
ATOM 1093 C C . LEU A 1 131 ? 6.622 18.076 12.681 1.00 50.38 131 LEU A C 1
ATOM 1095 O O . LEU A 1 131 ? 7.507 18.869 13.013 1.00 50.38 131 LEU A O 1
ATOM 1099 N N . PRO A 1 132 ? 5.689 17.651 13.550 1.00 45.47 132 PRO A N 1
ATOM 1100 C CA . PRO A 1 132 ? 5.934 17.718 14.980 1.00 45.47 132 PRO A CA 1
ATOM 1101 C C . PRO A 1 132 ? 7.231 16.953 15.257 1.00 45.47 132 PRO A C 1
ATOM 1103 O O . PRO A 1 132 ? 7.410 15.839 14.762 1.00 45.47 132 PRO A O 1
ATOM 1106 N N . VAL A 1 133 ? 8.132 17.554 16.032 1.00 45.62 133 VAL A N 1
ATOM 1107 C CA . VAL A 1 133 ? 9.456 17.012 16.398 1.00 45.62 133 VAL A CA 1
ATOM 1108 C C . VAL A 1 133 ? 9.428 15.574 16.951 1.00 45.62 133 VAL A C 1
ATOM 1110 O O . VAL A 1 133 ? 10.447 14.890 16.898 1.00 45.62 133 VAL A O 1
ATOM 1113 N N . ASP A 1 134 ? 8.261 15.082 17.374 1.00 45.16 134 ASP A N 1
ATOM 1114 C CA . ASP A 1 134 ? 8.053 13.734 17.915 1.00 45.16 134 ASP A CA 1
ATOM 1115 C C . ASP A 1 134 ? 7.793 12.635 16.873 1.00 45.16 134 ASP A C 1
ATOM 1117 O O . ASP A 1 134 ? 7.845 11.454 17.205 1.00 45.16 134 ASP A O 1
ATOM 1121 N N . PHE A 1 135 ? 7.565 12.968 15.598 1.00 41.22 135 PHE A N 1
ATOM 1122 C CA . PHE A 1 135 ? 7.429 11.970 14.527 1.00 41.22 135 PHE A CA 1
ATOM 1123 C C . PHE A 1 135 ? 8.793 11.603 13.917 1.00 41.22 135 PHE A C 1
ATOM 1125 O O . PHE A 1 135 ? 8.966 11.532 12.698 1.00 41.22 135 PHE A O 1
ATOM 1132 N N . ARG A 1 136 ? 9.793 11.333 14.765 1.00 38.72 136 ARG A N 1
ATOM 1133 C CA . ARG A 1 136 ? 10.883 10.445 14.351 1.00 38.72 136 ARG A CA 1
ATOM 1134 C C . ARG A 1 136 ? 10.270 9.061 14.234 1.00 38.72 136 ARG A C 1
ATOM 1136 O O . ARG A 1 136 ? 9.710 8.558 15.202 1.00 38.72 136 ARG A O 1
ATOM 1143 N N . VAL A 1 137 ? 10.325 8.514 13.021 1.00 38.88 137 VAL A N 1
ATOM 1144 C CA . VAL A 1 137 ? 9.968 7.135 12.681 1.00 38.88 137 VAL A CA 1
ATOM 1145 C C . VAL A 1 137 ? 10.288 6.246 13.876 1.00 38.88 137 VAL A C 1
ATOM 1147 O O . VAL A 1 137 ? 11.454 6.091 14.231 1.00 38.88 137 VAL A O 1
ATOM 1150 N N . SER A 1 138 ? 9.253 5.710 14.522 1.00 33.25 138 SER A N 1
ATOM 1151 C CA . SER A 1 138 ? 9.429 4.577 15.408 1.00 33.25 138 SER A CA 1
ATOM 1152 C C . SER A 1 138 ? 10.071 3.498 14.554 1.00 33.25 138 SER A C 1
ATOM 1154 O O . SER A 1 138 ? 9.432 2.932 13.665 1.00 33.25 138 SER A O 1
ATOM 1156 N N . GLU A 1 139 ? 11.375 3.301 14.757 1.00 32.88 139 GLU A N 1
ATOM 1157 C CA . GLU A 1 139 ? 12.109 2.168 14.226 1.00 32.88 139 GLU A CA 1
ATOM 1158 C C . GLU A 1 139 ? 11.231 0.949 14.463 1.00 32.88 139 GLU A C 1
ATOM 1160 O O . GLU A 1 139 ? 10.881 0.615 15.601 1.00 32.88 139 GLU A O 1
ATOM 1165 N N . GLN A 1 140 ? 10.791 0.330 13.369 1.00 35.22 140 GLN A N 1
ATOM 1166 C CA . GLN A 1 140 ? 10.198 -0.986 13.439 1.00 35.22 140 GLN A CA 1
ATOM 1167 C C . GLN A 1 140 ? 11.272 -1.872 14.054 1.00 35.22 140 GLN A C 1
ATOM 1169 O O . GLN A 1 140 ? 12.215 -2.268 13.371 1.00 35.22 140 GLN A O 1
ATOM 1174 N N . LYS A 1 141 ? 11.163 -2.122 15.365 1.00 30.94 141 LYS A N 1
ATOM 1175 C CA . LYS A 1 141 ? 11.970 -3.123 16.047 1.00 30.94 141 LYS A CA 1
ATOM 1176 C C . LYS A 1 141 ? 11.807 -4.415 15.265 1.00 30.94 141 LYS A C 1
ATOM 1178 O O . LYS A 1 141 ? 10.730 -5.008 15.217 1.00 30.94 141 LYS A O 1
ATOM 1183 N N . GLN A 1 142 ? 12.902 -4.777 14.622 1.00 34.38 142 GLN A N 1
ATOM 1184 C CA . GLN A 1 142 ? 13.177 -6.073 14.051 1.00 34.38 142 GLN A CA 1
ATOM 1185 C C . GLN A 1 142 ? 12.911 -7.095 15.161 1.00 34.38 142 GLN A C 1
ATOM 1187 O O . GLN A 1 142 ? 13.576 -7.085 16.195 1.00 34.38 142 GLN A O 1
ATOM 1192 N N . VAL A 1 143 ? 11.856 -7.891 15.006 1.00 34.56 143 VAL A N 1
ATOM 1193 C CA . VAL A 1 143 ? 11.607 -9.026 15.893 1.00 34.56 143 VAL A CA 1
ATOM 1194 C C . VAL A 1 143 ? 12.502 -10.149 15.379 1.00 34.56 143 VAL A C 1
ATOM 1196 O O . VAL A 1 143 ? 12.262 -10.659 14.284 1.00 34.56 143 VAL A O 1
ATOM 1199 N N . SER A 1 144 ? 13.577 -10.425 16.126 1.00 35.53 144 SER A N 1
ATOM 1200 C CA . SER A 1 144 ? 14.286 -11.711 16.105 1.00 35.53 144 SER A CA 1
ATOM 1201 C C . SER A 1 144 ? 13.371 -12.845 16.542 1.00 35.53 144 SER A C 1
ATOM 1203 O O . SER A 1 144 ? 12.503 -12.594 17.409 1.00 35.53 144 SER A O 1
#

Foldseek 3Di:
DDDWDKAWDDDDQPPDDCVRCVVQQFHRPVPWTWIDTPVDPPDIDTPDRGHPPSVVVVVCCVQFPQQAPPKDFPCVVPDPNVRSHRQVVQVVVVVPDPPPPDPDDDRSSSVTDDIDDDFDQDPVVRDTDDDDPPPPPPPPPDDD

pLDDT: mean 82.03, std 17.9, range [30.94, 98.06]

InterPro domains:
  IPR004574 Alkylated DNA repair protein AlkB [PTHR16557] (18-132)